Protein AF-A0A2S9XHK8-F1 (afdb_monomer_lite)

Structure (mmCIF, N/CA/C/O backbone):
data_AF-A0A2S9XHK8-F1
#
_entry.id   AF-A0A2S9XHK8-F1
#
loop_
_atom_site.group_PDB
_atom_site.id
_atom_site.type_symbol
_atom_site.label_atom_id
_atom_site.label_alt_id
_atom_site.label_comp_id
_atom_site.label_asym_id
_atom_site.label_entity_id
_atom_site.label_seq_id
_atom_site.pdbx_PDB_ins_code
_atom_site.Cartn_x
_atom_site.Cartn_y
_atom_site.Cartn_z
_atom_site.occupancy
_atom_site.B_iso_or_equiv
_atom_site.auth_seq_id
_atom_site.auth_comp_id
_atom_site.auth_asym_id
_atom_site.auth_atom_id
_atom_site.pdbx_PDB_model_num
ATOM 1 N N . MET A 1 1 ? 5.238 42.085 -31.480 1.00 44.81 1 MET A N 1
ATOM 2 C CA . MET A 1 1 ? 4.720 40.955 -32.273 1.00 44.81 1 MET A CA 1
ATOM 3 C C . MET A 1 1 ? 4.343 39.858 -31.287 1.00 44.81 1 MET A C 1
ATOM 5 O O . MET A 1 1 ? 5.175 39.051 -30.907 1.00 44.81 1 MET A O 1
ATOM 9 N N . TRP A 1 2 ? 3.131 39.952 -30.741 1.00 39.97 2 TRP A N 1
ATOM 10 C CA . TRP A 1 2 ? 2.494 38.871 -29.990 1.00 39.97 2 TRP A CA 1
ATOM 11 C C . TRP A 1 2 ? 2.043 37.825 -31.007 1.00 39.97 2 TRP A C 1
ATOM 13 O O . TRP A 1 2 ? 1.473 38.252 -32.002 1.00 39.97 2 TRP A O 1
ATOM 23 N N . PHE A 1 3 ? 2.320 36.533 -30.792 1.00 40.50 3 PHE A N 1
ATOM 24 C CA . PHE A 1 3 ? 1.405 35.403 -31.042 1.00 40.50 3 PHE A CA 1
ATOM 25 C C . PHE A 1 3 ? 2.119 34.035 -30.929 1.00 40.50 3 PHE A C 1
ATOM 27 O O . PHE A 1 3 ? 3.000 33.730 -31.723 1.00 40.50 3 PHE A O 1
ATOM 34 N N . MET A 1 4 ? 1.616 33.228 -29.975 1.00 40.31 4 MET A N 1
ATOM 35 C CA . MET A 1 4 ? 1.440 31.756 -30.001 1.00 40.31 4 MET A CA 1
ATOM 36 C C . MET A 1 4 ? 2.701 30.867 -29.923 1.00 40.31 4 MET A C 1
ATOM 38 O O . MET A 1 4 ? 3.596 30.986 -30.737 1.00 40.31 4 MET A O 1
ATOM 42 N N . CYS A 1 5 ? 2.852 29.893 -29.016 1.00 43.03 5 CYS A N 1
ATOM 43 C CA . CYS A 1 5 ? 1.883 29.096 -28.257 1.00 43.03 5 CYS A CA 1
ATOM 44 C C . CYS A 1 5 ? 2.519 28.614 -26.923 1.00 43.03 5 CYS A C 1
ATOM 46 O O . CYS A 1 5 ? 3.700 28.244 -26.913 1.00 43.03 5 CYS A O 1
ATOM 48 N N . PRO A 1 6 ? 1.777 28.585 -25.800 1.00 47.44 6 PRO A N 1
ATOM 49 C CA . PRO A 1 6 ? 2.258 28.036 -24.538 1.00 47.44 6 PRO A CA 1
ATOM 50 C C . PRO A 1 6 ? 2.331 26.512 -24.662 1.00 47.44 6 PRO A C 1
ATOM 52 O O . PRO A 1 6 ? 1.315 25.863 -24.891 1.00 47.44 6 PRO A O 1
ATOM 55 N N . HIS A 1 7 ? 3.507 25.912 -24.475 1.00 50.00 7 HIS A N 1
ATOM 56 C CA . HIS A 1 7 ? 3.626 24.452 -24.354 1.00 50.00 7 HIS A CA 1
ATOM 57 C C . HIS A 1 7 ? 3.180 24.008 -22.951 1.00 50.00 7 HIS A C 1
ATOM 59 O O . HIS A 1 7 ? 3.931 23.417 -22.178 1.00 50.00 7 HIS A O 1
ATOM 65 N N . GLY A 1 8 ? 1.946 24.366 -22.604 1.00 57.19 8 GLY A N 1
ATOM 66 C CA . GLY A 1 8 ? 1.191 23.786 -21.515 1.00 57.19 8 GLY A CA 1
ATOM 67 C C . GLY A 1 8 ? 0.365 22.623 -22.053 1.00 57.19 8 GLY A C 1
ATOM 68 O O . GLY A 1 8 ? -0.355 22.780 -23.035 1.00 57.19 8 GLY A O 1
ATOM 69 N N . MET A 1 9 ? 0.458 21.492 -21.347 1.00 46.16 9 MET A N 1
ATOM 70 C CA . MET A 1 9 ? -0.536 20.409 -21.243 1.00 46.16 9 MET A CA 1
ATOM 71 C C . MET A 1 9 ? -0.263 19.065 -21.943 1.00 46.16 9 MET A C 1
ATOM 73 O O . MET A 1 9 ? -0.971 18.114 -21.640 1.00 46.16 9 MET A O 1
ATOM 77 N N . LEU A 1 10 ? 0.788 18.906 -22.756 1.00 43.72 10 LEU A N 1
ATOM 78 C CA . LEU A 1 10 ? 1.231 17.578 -23.236 1.00 43.72 10 LEU A CA 1
ATOM 79 C C . LEU A 1 10 ? 2.760 17.431 -23.182 1.00 43.72 10 LEU A C 1
ATOM 81 O O . LEU A 1 10 ? 3.395 17.010 -24.146 1.00 43.72 10 LEU A O 1
ATOM 85 N N . ARG A 1 11 ? 3.378 17.786 -22.046 1.00 54.81 11 ARG A N 1
ATOM 86 C CA . ARG A 1 11 ? 4.686 17.194 -21.734 1.00 54.81 11 ARG A CA 1
ATOM 87 C C . ARG A 1 11 ? 4.445 15.694 -21.617 1.00 54.81 11 ARG A C 1
ATOM 89 O O . ARG A 1 11 ? 3.535 15.297 -20.887 1.00 54.81 11 ARG A O 1
ATOM 96 N N . ALA A 1 12 ? 5.211 14.884 -22.347 1.00 54.25 12 ALA A N 1
ATOM 97 C CA . ALA A 1 12 ? 5.353 13.472 -22.020 1.00 54.25 12 ALA A CA 1
ATOM 98 C C . ALA A 1 12 ? 5.477 13.373 -20.493 1.00 54.25 12 ALA A C 1
ATOM 100 O O . ALA A 1 12 ? 6.197 14.174 -19.900 1.00 54.25 12 ALA A O 1
ATOM 101 N N . MET A 1 13 ? 4.673 12.523 -19.851 1.00 62.56 13 MET A N 1
ATOM 102 C CA . MET A 1 13 ? 4.694 12.417 -18.395 1.00 62.56 13 MET A CA 1
ATOM 103 C C . MET A 1 13 ? 6.129 12.102 -17.968 1.00 62.56 13 MET A C 1
ATOM 105 O O . MET A 1 13 ? 6.601 10.997 -18.211 1.00 62.56 13 MET A O 1
ATOM 109 N N . GLU A 1 14 ? 6.827 13.076 -17.384 1.00 84.25 14 GLU A N 1
ATOM 110 C CA . GLU A 1 14 ? 8.145 12.851 -16.796 1.00 84.25 14 GLU A CA 1
ATOM 111 C C . GLU A 1 14 ? 7.986 11.738 -15.747 1.00 84.25 14 GLU A C 1
ATOM 113 O O . GLU A 1 14 ? 7.046 11.823 -14.940 1.00 84.25 14 GLU A O 1
ATOM 118 N N . PRO A 1 15 ? 8.844 10.700 -15.724 1.00 88.00 15 PRO A N 1
ATOM 119 C CA . PRO A 1 15 ? 8.789 9.643 -14.711 1.00 88.00 15 PRO A CA 1
ATOM 120 C C . PRO A 1 15 ? 8.671 10.198 -13.288 1.00 88.00 15 PRO A C 1
ATOM 122 O O . PRO A 1 15 ? 7.917 9.666 -12.476 1.00 88.00 15 PRO A O 1
ATOM 125 N N . GLU A 1 16 ? 9.311 11.338 -13.026 1.00 92.44 16 GLU A N 1
ATOM 126 C CA . GLU A 1 16 ? 9.253 12.071 -11.760 1.00 92.44 16 GLU A CA 1
ATOM 127 C C . GLU A 1 16 ? 7.849 12.597 -11.402 1.00 92.44 16 GLU A C 1
ATOM 129 O O . GLU A 1 16 ? 7.409 12.533 -10.249 1.00 92.44 16 GLU A O 1
ATOM 134 N N . LEU A 1 17 ? 7.091 13.092 -12.387 1.00 92.69 17 LEU A N 1
ATOM 135 C CA . LEU A 1 17 ? 5.714 13.531 -12.158 1.00 92.69 17 LEU A CA 1
ATOM 136 C C . LEU A 1 17 ? 4.824 12.333 -11.819 1.00 92.69 17 LEU A C 1
ATOM 138 O O . LEU A 1 17 ? 4.023 12.402 -10.884 1.00 92.69 17 LEU A O 1
ATOM 142 N N . VAL A 1 18 ? 4.981 11.226 -12.550 1.00 93.25 18 VAL A N 1
ATOM 143 C CA . VAL A 1 18 ? 4.238 9.992 -12.265 1.00 93.25 18 VAL A CA 1
ATOM 144 C C . VAL A 1 18 ? 4.606 9.473 -10.880 1.00 93.25 18 VAL A C 1
ATOM 146 O O . VAL A 1 18 ? 3.703 9.178 -10.102 1.00 93.25 18 VAL A O 1
ATOM 149 N N . PHE A 1 19 ? 5.896 9.443 -10.539 1.00 95.50 19 PHE A N 1
ATOM 150 C CA . PHE A 1 19 ? 6.402 9.088 -9.214 1.00 95.50 19 PHE A CA 1
ATOM 151 C C . PHE A 1 19 ? 5.744 9.923 -8.109 1.00 95.50 19 PHE A C 1
ATOM 153 O O . PHE A 1 19 ? 5.211 9.371 -7.143 1.00 95.50 19 PHE A O 1
ATOM 160 N N . THR A 1 20 ? 5.697 11.246 -8.272 1.00 95.69 20 THR A N 1
ATOM 161 C CA . THR A 1 20 ? 5.046 12.148 -7.311 1.00 95.69 20 THR A CA 1
ATOM 162 C C . THR A 1 20 ? 3.563 11.809 -7.140 1.00 95.69 20 THR A C 1
ATOM 164 O O . THR A 1 20 ? 3.073 11.674 -6.017 1.00 95.69 20 THR A O 1
ATOM 167 N N . VAL A 1 21 ? 2.839 11.620 -8.248 1.00 95.00 21 VAL A N 1
ATOM 168 C CA . VAL A 1 21 ? 1.406 11.301 -8.221 1.00 95.00 21 VAL A CA 1
ATOM 169 C C . VAL A 1 21 ? 1.154 9.957 -7.538 1.00 95.00 21 VAL A C 1
ATOM 171 O O . VAL A 1 21 ? 0.326 9.891 -6.628 1.00 95.00 21 VAL A O 1
ATOM 174 N N . VAL A 1 22 ? 1.870 8.891 -7.916 1.00 95.44 22 VAL A N 1
ATOM 175 C CA . VAL A 1 22 ? 1.626 7.546 -7.365 1.00 95.44 22 VAL A CA 1
ATOM 176 C C . VAL A 1 22 ? 1.938 7.449 -5.875 1.00 95.44 22 VAL A C 1
ATOM 178 O O . VAL A 1 22 ? 1.250 6.709 -5.178 1.00 95.44 22 VAL A O 1
ATOM 181 N N . ASN A 1 23 ? 2.891 8.235 -5.361 1.00 96.06 23 ASN A N 1
ATOM 182 C CA . ASN A 1 23 ? 3.159 8.318 -3.922 1.00 96.06 23 ASN A CA 1
ATOM 183 C C . ASN A 1 23 ? 2.037 9.028 -3.151 1.00 96.06 23 ASN A C 1
ATOM 185 O O . ASN A 1 23 ? 1.726 8.647 -2.024 1.00 96.06 23 ASN A O 1
ATOM 189 N N . LEU A 1 24 ? 1.402 10.043 -3.744 1.00 96.19 24 LEU A N 1
ATOM 190 C CA . LEU A 1 24 ? 0.327 10.797 -3.093 1.00 96.19 24 LEU A CA 1
ATOM 191 C C . LEU A 1 24 ? -1.014 10.055 -3.097 1.00 96.19 24 LEU A C 1
ATOM 193 O O . LEU A 1 24 ? -1.778 10.173 -2.139 1.00 96.19 24 LEU A O 1
ATOM 197 N N . LEU A 1 25 ? -1.300 9.273 -4.142 1.00 94.44 25 LEU A N 1
ATOM 198 C CA . LEU A 1 25 ? -2.566 8.546 -4.302 1.00 94.44 25 LEU A CA 1
ATOM 199 C C . LEU A 1 25 ? -2.998 7.710 -3.077 1.00 94.44 25 LEU A C 1
ATOM 201 O O . LEU A 1 25 ? -4.157 7.829 -2.672 1.00 94.44 25 LEU A O 1
ATOM 205 N N . PRO A 1 26 ? -2.140 6.875 -2.459 1.00 96.06 26 PRO A N 1
ATOM 206 C CA . PRO A 1 26 ? -2.542 6.052 -1.320 1.00 96.06 26 PRO A CA 1
ATOM 207 C C . PRO A 1 26 ? -2.597 6.822 0.011 1.00 96.06 26 PRO A C 1
ATOM 209 O O . PRO A 1 26 ? -3.170 6.316 0.980 1.00 96.06 26 PRO A O 1
ATOM 212 N N . MET A 1 27 ? -2.039 8.036 0.095 1.00 96.56 27 MET A N 1
ATOM 213 C CA . MET A 1 27 ? -1.900 8.773 1.360 1.00 96.56 27 MET A CA 1
ATOM 214 C C . MET A 1 27 ? -3.224 9.029 2.093 1.00 96.56 27 MET A C 1
ATOM 216 O O . MET A 1 27 ? -3.262 8.810 3.304 1.00 96.56 27 MET A O 1
ATOM 220 N N . PRO A 1 28 ? -4.337 9.413 1.437 1.00 96.94 28 PRO A N 1
ATOM 221 C CA . PRO A 1 28 ? -5.618 9.568 2.126 1.00 96.94 28 PRO A CA 1
ATOM 222 C C . PRO A 1 28 ? -6.096 8.283 2.818 1.00 96.94 28 PRO A C 1
ATOM 224 O O . PRO A 1 28 ? -6.675 8.345 3.906 1.00 96.94 28 PRO A O 1
ATOM 227 N N . ILE A 1 29 ? -5.827 7.115 2.225 1.00 97.56 29 ILE A N 1
ATOM 228 C CA . ILE A 1 29 ? -6.192 5.811 2.794 1.00 97.56 29 ILE A CA 1
ATOM 229 C C . ILE A 1 29 ? -5.312 5.517 4.011 1.00 97.56 29 ILE A C 1
ATOM 231 O O . ILE A 1 29 ? -5.836 5.220 5.087 1.00 97.56 29 ILE A O 1
ATOM 235 N N . TRP A 1 30 ? -3.993 5.682 3.871 1.00 97.94 30 TRP A N 1
ATOM 236 C CA . TRP A 1 30 ? -3.039 5.499 4.967 1.00 97.94 30 TRP A CA 1
ATOM 237 C C . TRP A 1 30 ? -3.340 6.405 6.158 1.00 97.94 30 TRP A C 1
ATOM 239 O O . TRP A 1 30 ? -3.457 5.922 7.284 1.00 97.94 30 TRP A O 1
ATOM 249 N N . LEU A 1 31 ? -3.539 7.701 5.916 1.00 98.00 31 LEU A N 1
ATOM 250 C CA . LEU A 1 31 ? -3.883 8.666 6.959 1.00 98.00 31 LEU A CA 1
ATOM 251 C C . LEU A 1 31 ? -5.197 8.294 7.649 1.00 98.00 31 LEU A C 1
ATOM 253 O O . LEU A 1 31 ? -5.284 8.345 8.873 1.00 98.00 31 LEU A O 1
ATOM 257 N N . THR A 1 32 ? -6.203 7.849 6.893 1.00 98.06 32 THR A N 1
ATOM 258 C CA . THR A 1 32 ? -7.477 7.409 7.475 1.00 98.06 32 THR A CA 1
ATOM 259 C C . THR A 1 32 ? -7.292 6.203 8.396 1.00 98.06 32 THR A C 1
ATOM 261 O O . THR A 1 32 ? -7.849 6.179 9.496 1.00 98.06 32 THR A O 1
ATOM 264 N N . TRP A 1 33 ? -6.513 5.203 7.983 1.00 97.69 33 TRP A N 1
ATOM 265 C CA . TRP A 1 33 ? -6.274 4.007 8.793 1.00 97.69 33 TRP A CA 1
ATOM 266 C C . TRP A 1 33 ? -5.373 4.259 10.002 1.00 97.69 33 TRP A C 1
ATOM 268 O O . TRP A 1 33 ? -5.601 3.658 11.047 1.00 97.69 33 TRP A O 1
ATOM 278 N N . LEU A 1 34 ? -4.405 5.170 9.907 1.00 97.75 34 LEU A N 1
ATOM 279 C CA . LEU A 1 34 ? -3.529 5.512 11.030 1.00 97.75 34 LEU A CA 1
ATOM 280 C C . LEU A 1 34 ? -4.223 6.419 12.054 1.00 97.75 34 LEU A C 1
ATOM 282 O O . LEU A 1 34 ? -4.134 6.172 13.256 1.00 97.75 34 LEU A O 1
ATOM 286 N N . LEU A 1 35 ? -4.941 7.449 11.596 1.00 97.75 35 LEU A N 1
ATOM 287 C CA . LEU A 1 35 ? -5.525 8.470 12.472 1.00 97.75 35 LEU A CA 1
ATOM 288 C C . LEU A 1 35 ? -6.916 8.087 12.987 1.00 97.75 35 LEU A C 1
ATOM 290 O O . LEU A 1 35 ? -7.274 8.414 14.120 1.00 97.75 35 LEU A O 1
ATOM 294 N N . ALA A 1 36 ? -7.706 7.381 12.176 1.00 96.88 36 ALA A N 1
ATOM 295 C CA . ALA A 1 36 ? -9.092 7.043 12.490 1.00 96.88 36 ALA A CA 1
ATOM 296 C C . ALA A 1 36 ? -9.465 5.595 12.092 1.00 96.88 36 ALA A C 1
ATOM 298 O O . ALA A 1 36 ? -10.470 5.393 11.393 1.00 96.88 36 ALA A O 1
ATOM 299 N N . PRO A 1 37 ? -8.738 4.562 12.580 1.00 95.19 37 PRO A N 1
ATOM 300 C CA . PRO A 1 37 ? -8.885 3.163 12.149 1.00 95.19 37 PRO A CA 1
ATOM 301 C C . PRO A 1 37 ? -10.287 2.573 12.361 1.00 95.19 37 PRO A C 1
ATOM 303 O O . PRO A 1 37 ? -10.676 1.635 11.672 1.00 95.19 37 PRO A O 1
ATOM 306 N N . ARG A 1 38 ? -11.069 3.110 13.309 1.00 93.50 38 ARG A N 1
ATOM 307 C CA . ARG A 1 38 ? -12.437 2.644 13.616 1.00 93.50 38 ARG A CA 1
ATOM 308 C C . ARG A 1 38 ? -13.538 3.460 12.930 1.00 93.50 38 ARG A C 1
ATOM 310 O O . ARG A 1 38 ? -14.723 3.227 13.192 1.00 93.50 38 ARG A O 1
ATOM 317 N N . SER A 1 39 ? -13.190 4.434 12.093 1.00 94.75 39 SER A N 1
ATOM 318 C CA . SER A 1 39 ? -14.169 5.292 11.419 1.00 94.75 39 SER A CA 1
ATOM 319 C C . SER A 1 39 ? -14.967 4.534 10.347 1.00 94.75 39 SER A C 1
ATOM 321 O O . SER A 1 39 ? -14.573 3.467 9.873 1.00 94.75 39 SER A O 1
ATOM 323 N N . LYS A 1 40 ? -16.118 5.090 9.943 1.00 94.31 40 LYS A N 1
ATOM 324 C CA . LYS A 1 40 ? -16.880 4.569 8.792 1.00 94.31 40 LYS A CA 1
ATOM 325 C C . LYS A 1 40 ? -16.064 4.667 7.498 1.00 94.31 40 LYS A C 1
ATOM 327 O O . LYS A 1 40 ? -16.146 3.764 6.676 1.00 94.31 40 LYS A O 1
ATOM 332 N N . LEU A 1 41 ? -15.250 5.716 7.365 1.00 95.56 41 LEU A N 1
ATOM 333 C CA . LEU A 1 41 ? -14.381 5.928 6.210 1.00 95.56 41 LEU A CA 1
ATOM 334 C C . LEU A 1 41 ? -13.260 4.880 6.135 1.00 95.56 41 LEU A C 1
ATOM 336 O O . LEU A 1 41 ? -13.029 4.318 5.071 1.00 95.56 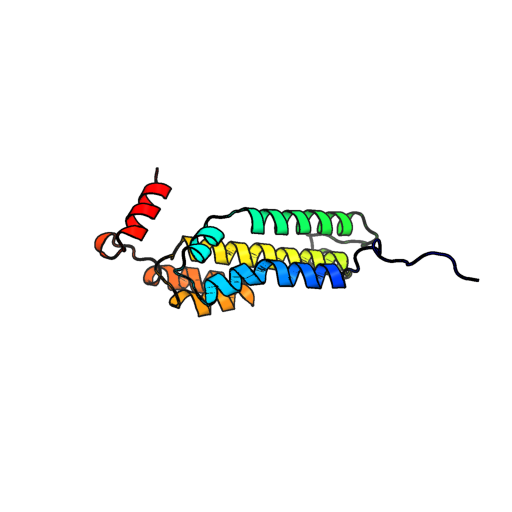41 LEU A O 1
ATOM 340 N N . ALA A 1 42 ? -12.634 4.536 7.267 1.00 95.81 42 ALA A N 1
ATOM 341 C CA . ALA A 1 42 ? -11.640 3.461 7.331 1.00 95.81 42 ALA A CA 1
ATOM 342 C C . ALA A 1 42 ? -12.211 2.121 6.845 1.00 95.81 42 ALA A C 1
ATOM 344 O O . ALA A 1 42 ? -11.559 1.422 6.068 1.00 95.81 42 ALA A O 1
ATOM 345 N N . ARG A 1 43 ? -13.445 1.793 7.260 1.00 94.25 43 ARG A N 1
ATOM 346 C CA . ARG A 1 43 ? -14.170 0.604 6.785 1.00 94.25 43 ARG A CA 1
ATOM 347 C C . ARG A 1 43 ? -14.495 0.684 5.296 1.0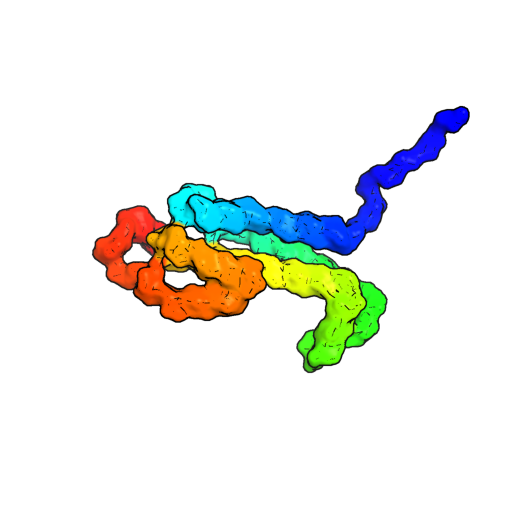0 94.25 43 ARG A C 1
ATOM 349 O O . ARG A 1 43 ? -14.242 -0.277 4.585 1.00 94.25 43 ARG A O 1
ATOM 356 N N . LEU A 1 44 ? -14.975 1.833 4.818 1.00 95.31 44 LEU A N 1
ATOM 357 C CA . LEU A 1 44 ? -15.266 2.047 3.398 1.00 95.31 44 LEU A CA 1
ATOM 358 C C . LEU A 1 44 ? -14.031 1.790 2.525 1.00 95.31 44 LEU A C 1
ATOM 360 O O . LEU A 1 44 ? -14.127 1.073 1.533 1.00 95.31 44 LEU A O 1
ATOM 364 N N . PHE A 1 45 ? -12.867 2.323 2.907 1.00 96.00 45 PHE A N 1
ATOM 365 C CA . PHE A 1 45 ? -11.624 2.055 2.183 1.00 96.00 45 PHE A CA 1
ATOM 366 C C . PHE A 1 45 ? -11.185 0.596 2.289 1.00 96.00 45 PHE A C 1
ATOM 368 O O . PHE A 1 45 ? -10.728 0.036 1.299 1.00 96.00 45 PHE A O 1
ATOM 375 N N . ALA A 1 46 ? -11.351 -0.037 3.452 1.00 94.94 46 ALA A N 1
ATOM 376 C CA . ALA A 1 46 ? -11.033 -1.452 3.618 1.00 94.94 46 ALA A CA 1
ATOM 377 C C . ALA A 1 46 ? -11.916 -2.355 2.740 1.00 94.94 46 ALA A C 1
ATOM 379 O O . ALA A 1 46 ? -11.434 -3.361 2.226 1.00 94.94 46 ALA A O 1
ATOM 380 N N . ASP A 1 47 ? -13.180 -1.996 2.520 1.00 93.06 47 ASP A N 1
ATOM 381 C CA . ASP A 1 47 ? -14.100 -2.777 1.691 1.00 93.06 47 ASP A CA 1
ATOM 382 C C . ASP A 1 47 ? -13.960 -2.468 0.193 1.00 93.06 47 ASP A C 1
ATOM 384 O O . ASP A 1 47 ? -14.086 -3.379 -0.629 1.00 93.06 47 ASP A O 1
ATOM 388 N N . ALA A 1 48 ? -13.595 -1.237 -0.176 1.00 93.12 48 ALA A N 1
ATOM 389 C CA . ALA A 1 48 ? -13.334 -0.850 -1.560 1.00 93.12 48 ALA A CA 1
ATOM 390 C C . ALA A 1 48 ? -12.226 -1.705 -2.208 1.00 93.12 48 ALA A C 1
ATOM 392 O O . ALA A 1 48 ? -11.295 -2.158 -1.545 1.00 93.12 48 ALA A O 1
ATOM 393 N N . LEU A 1 49 ? -12.327 -1.929 -3.521 1.00 93.19 49 LEU A N 1
ATOM 394 C CA . LEU A 1 49 ? -11.283 -2.579 -4.332 1.00 93.19 49 LEU A CA 1
ATOM 395 C C . LEU A 1 49 ? -10.657 -1.634 -5.362 1.00 93.19 49 LEU A C 1
ATOM 397 O O . LEU A 1 49 ? -9.539 -1.875 -5.811 1.00 93.19 49 LEU A O 1
ATOM 401 N N . TRP A 1 50 ? -11.349 -0.548 -5.712 1.00 93.44 50 TRP A N 1
ATOM 402 C CA . TRP A 1 50 ? -10.932 0.348 -6.787 1.00 93.44 50 TRP A CA 1
ATOM 403 C C . TRP A 1 50 ? -9.538 0.978 -6.591 1.00 93.44 50 TRP A C 1
ATOM 405 O O . TRP A 1 50 ? -8.832 1.044 -7.595 1.00 93.44 50 TRP A O 1
ATOM 415 N N . PRO A 1 51 ? -9.067 1.369 -5.378 1.00 92.12 51 PRO A N 1
ATOM 416 C CA . PRO A 1 51 ? -7.732 1.963 -5.238 1.00 92.12 51 PRO A CA 1
ATOM 417 C C . PRO A 1 51 ? -6.622 1.002 -5.676 1.00 92.12 51 PRO A C 1
ATOM 419 O O . PRO A 1 51 ? -5.697 1.389 -6.381 1.00 92.12 51 PRO A O 1
ATOM 422 N N . TRP A 1 52 ? -6.756 -0.276 -5.321 1.00 91.94 52 TRP A N 1
ATOM 423 C CA . TRP A 1 52 ? -5.813 -1.333 -5.689 1.00 91.94 52 TRP A CA 1
ATOM 424 C C . TRP A 1 52 ? -5.857 -1.658 -7.169 1.00 91.94 52 TRP A C 1
ATOM 426 O O . TRP A 1 52 ? -4.815 -1.750 -7.804 1.00 91.94 52 TRP A O 1
ATOM 436 N N . VAL A 1 53 ? -7.062 -1.803 -7.725 1.00 94.69 53 VAL A N 1
ATOM 437 C CA . VAL A 1 53 ? -7.239 -2.058 -9.161 1.00 94.69 53 VAL A CA 1
ATOM 438 C C . VAL A 1 53 ? -6.638 -0.916 -9.981 1.00 94.69 53 VAL A C 1
ATOM 440 O O . VAL A 1 53 ? -6.004 -1.161 -11.002 1.00 94.69 53 VAL A O 1
ATOM 443 N N . PHE A 1 54 ? -6.777 0.321 -9.507 1.00 95.50 54 PHE A N 1
ATOM 444 C CA . PHE A 1 54 ? -6.198 1.487 -10.155 1.00 95.50 54 PHE A CA 1
ATOM 445 C C . PHE A 1 54 ? -4.662 1.474 -10.123 1.00 95.50 54 PHE A C 1
ATOM 447 O O . PHE A 1 54 ? -4.041 1.605 -11.176 1.00 95.50 54 PHE A O 1
ATOM 454 N N . LEU A 1 55 ? -4.034 1.237 -8.962 1.00 95.62 55 LEU A N 1
ATOM 455 C CA . LEU A 1 55 ? -2.571 1.093 -8.883 1.00 95.62 55 LEU A CA 1
ATOM 456 C C . LEU A 1 55 ? -2.060 -0.089 -9.724 1.00 95.62 55 LEU A C 1
ATOM 458 O O . LEU A 1 55 ? -1.042 0.036 -10.402 1.00 95.62 55 LEU A O 1
ATOM 462 N N . ALA A 1 56 ? -2.780 -1.212 -9.733 1.00 96.62 56 ALA A N 1
ATOM 463 C CA . ALA A 1 56 ? -2.438 -2.371 -10.550 1.00 96.62 56 ALA A CA 1
ATOM 464 C C . ALA A 1 56 ? -2.499 -2.052 -12.053 1.00 96.62 56 ALA A C 1
ATOM 466 O O . ALA A 1 56 ? -1.614 -2.461 -12.800 1.00 96.62 56 ALA A O 1
ATOM 467 N N . ALA A 1 57 ? -3.494 -1.280 -12.500 1.00 96.94 57 ALA A N 1
ATOM 468 C CA . ALA A 1 57 ? -3.583 -0.832 -13.889 1.00 96.94 57 ALA A CA 1
ATOM 469 C C . ALA A 1 57 ? -2.413 0.093 -14.275 1.00 96.94 57 ALA A C 1
ATOM 471 O O . ALA A 1 57 ? -1.847 -0.055 -15.362 1.00 96.94 57 ALA A O 1
ATOM 472 N N . ILE A 1 58 ? -2.005 0.998 -13.374 1.00 95.62 58 ILE A N 1
ATOM 473 C CA . ILE A 1 58 ? -0.807 1.832 -13.568 1.00 95.62 58 ILE A CA 1
ATOM 474 C C . ILE A 1 58 ? 0.429 0.938 -13.702 1.00 95.62 58 ILE A C 1
ATOM 476 O O . ILE A 1 58 ? 1.163 1.069 -14.677 1.00 95.62 58 ILE A O 1
ATOM 480 N N . TYR A 1 59 ? 0.627 -0.014 -12.785 1.00 96.62 59 TYR A N 1
ATOM 481 C CA . TYR A 1 59 ? 1.738 -0.966 -12.846 1.00 96.62 59 TYR A CA 1
ATOM 482 C C . TYR A 1 59 ? 1.783 -1.724 -14.179 1.00 96.62 59 TYR A C 1
ATOM 484 O O . TYR A 1 59 ? 2.825 -1.730 -14.830 1.00 96.62 59 TYR A O 1
ATOM 492 N N . VAL A 1 60 ? 0.662 -2.318 -14.611 1.00 96.12 60 VAL A N 1
ATOM 493 C CA . VAL A 1 60 ? 0.577 -3.074 -15.874 1.00 96.12 60 VAL A CA 1
ATOM 494 C C . VAL A 1 60 ? 0.944 -2.197 -17.073 1.00 96.12 60 VAL A C 1
ATOM 496 O O . VAL A 1 60 ? 1.631 -2.652 -17.984 1.00 96.12 60 VAL A O 1
ATOM 499 N N . THR A 1 61 ? 0.537 -0.928 -17.057 1.00 93.56 61 THR A N 1
ATOM 500 C CA . THR A 1 61 ? 0.886 0.027 -18.115 1.00 93.56 61 THR A CA 1
ATOM 501 C C . THR A 1 61 ? 2.385 0.324 -18.117 1.00 93.56 61 THR A C 1
ATOM 503 O O . THR A 1 61 ? 3.030 0.224 -19.159 1.00 93.56 61 THR A O 1
ATOM 506 N N . LEU A 1 62 ? 2.958 0.644 -16.953 1.00 92.44 62 LEU A N 1
ATOM 507 C CA . LEU A 1 62 ? 4.376 0.989 -16.828 1.00 92.44 62 LEU A CA 1
ATOM 508 C C . LEU A 1 62 ? 5.283 -0.186 -17.194 1.00 92.44 62 LEU A C 1
ATOM 510 O O . LEU A 1 62 ? 6.213 -0.014 -17.973 1.00 92.44 62 LEU A O 1
ATOM 514 N N . ILE A 1 63 ? 4.983 -1.388 -16.696 1.00 91.69 63 ILE A N 1
ATOM 515 C CA . ILE A 1 63 ? 5.802 -2.567 -16.981 1.00 91.69 63 ILE A CA 1
ATOM 516 C C . ILE A 1 63 ? 5.732 -2.957 -18.464 1.00 91.69 63 ILE A C 1
ATOM 518 O O . ILE A 1 63 ? 6.747 -3.339 -19.043 1.00 91.69 63 ILE A O 1
ATOM 522 N N . ALA A 1 64 ? 4.574 -2.798 -19.116 1.00 90.31 64 ALA A N 1
ATOM 523 C CA . ALA A 1 64 ? 4.451 -3.005 -20.558 1.00 90.31 64 ALA A CA 1
ATOM 524 C C . ALA A 1 64 ? 5.313 -2.009 -21.354 1.00 90.31 64 ALA A C 1
ATOM 526 O O . ALA A 1 64 ? 5.993 -2.407 -22.301 1.00 90.31 64 ALA A O 1
ATOM 527 N N . VAL A 1 65 ? 5.343 -0.734 -20.950 1.00 87.12 65 VAL A N 1
ATOM 528 C CA . VAL A 1 65 ? 6.243 0.273 -21.538 1.00 87.12 65 VAL A CA 1
ATOM 529 C C . VAL A 1 65 ? 7.711 -0.106 -21.320 1.00 87.12 65 VAL A C 1
ATOM 531 O O . VAL A 1 65 ? 8.497 -0.018 -22.256 1.00 87.12 65 VAL A O 1
ATOM 534 N N . THR A 1 66 ? 8.088 -0.600 -20.137 1.00 86.81 66 THR A N 1
ATOM 535 C CA . THR A 1 66 ? 9.462 -1.057 -19.863 1.00 86.81 66 THR A CA 1
ATOM 536 C C . THR A 1 66 ? 9.899 -2.185 -20.800 1.00 86.81 66 THR A C 1
ATOM 538 O O . THR A 1 66 ? 10.997 -2.122 -21.345 1.00 86.81 66 THR A O 1
ATOM 541 N N . PHE A 1 67 ? 9.048 -3.192 -21.028 1.00 85.31 67 PHE A N 1
ATOM 542 C CA . PHE A 1 67 ? 9.378 -4.335 -21.894 1.00 85.31 67 PHE A CA 1
ATOM 543 C C . PHE A 1 67 ? 9.332 -4.024 -23.395 1.00 85.31 67 PHE A C 1
ATOM 545 O O . PHE A 1 67 ? 9.981 -4.714 -24.177 1.00 85.31 67 PHE A O 1
ATOM 552 N N . THR A 1 68 ? 8.550 -3.027 -23.812 1.00 83.88 68 THR A N 1
ATOM 553 C CA . THR A 1 68 ? 8.462 -2.595 -25.221 1.00 83.88 68 THR A CA 1
ATOM 554 C C . THR A 1 68 ? 9.447 -1.476 -25.565 1.00 83.88 68 THR A C 1
ATOM 556 O O . THR A 1 68 ? 9.706 -1.222 -26.741 1.00 83.88 68 THR A O 1
ATOM 559 N N . GLY A 1 69 ? 9.997 -0.808 -24.550 1.00 75.69 69 GLY A N 1
ATOM 560 C CA . GLY A 1 69 ? 11.015 0.223 -24.678 1.00 75.69 69 GLY A CA 1
ATOM 561 C C . GLY A 1 69 ? 12.430 -0.337 -24.877 1.00 75.69 69 GLY A C 1
ATOM 562 O O . GLY A 1 69 ? 12.646 -1.548 -24.879 1.00 75.69 69 GLY A O 1
ATOM 563 N N . PRO A 1 70 ? 13.434 0.543 -25.018 1.00 65.25 70 PRO A N 1
ATOM 564 C CA . PRO A 1 70 ? 14.815 0.162 -25.310 1.00 65.25 70 PRO A CA 1
ATOM 565 C C . PRO A 1 70 ? 15.576 -0.418 -24.101 1.00 65.25 70 PRO A C 1
ATOM 567 O O . PRO A 1 70 ? 16.774 -0.196 -24.008 1.00 65.25 70 PRO A O 1
ATOM 570 N N . SER A 1 71 ? 14.923 -1.134 -23.174 1.00 64.75 71 SER A N 1
ATOM 571 C CA . SER A 1 71 ? 15.575 -1.771 -22.015 1.00 64.75 71 SER A CA 1
ATOM 572 C C . SER A 1 71 ? 16.194 -3.113 -22.440 1.00 64.75 71 SER A C 1
ATOM 574 O O . SER A 1 71 ? 15.482 -4.118 -22.546 1.00 64.75 71 SER A O 1
ATOM 576 N N . PRO A 1 72 ? 17.503 -3.178 -22.752 1.00 62.34 72 PRO A N 1
ATOM 577 C CA . PRO A 1 72 ? 18.096 -4.372 -23.327 1.00 62.34 72 PRO A CA 1
ATOM 578 C C . PRO A 1 72 ? 18.309 -5.397 -22.209 1.00 62.34 72 PRO A C 1
ATOM 580 O O . PRO A 1 72 ? 19.060 -5.156 -21.270 1.00 62.34 72 PRO A O 1
ATOM 583 N N . GLY A 1 73 ? 17.667 -6.562 -22.313 1.00 78.38 73 GLY A N 1
ATOM 584 C CA . GLY A 1 73 ? 17.951 -7.700 -21.428 1.00 78.38 73 GLY A CA 1
ATOM 585 C C . GLY A 1 73 ? 17.171 -7.751 -20.109 1.00 78.38 73 GLY A C 1
ATOM 586 O O . GLY A 1 73 ? 17.475 -8.606 -19.275 1.00 78.38 73 GLY A O 1
ATOM 587 N N . GLY A 1 74 ? 16.151 -6.907 -19.923 1.00 87.38 74 GLY A N 1
ATOM 588 C CA . GLY A 1 74 ? 15.221 -7.024 -18.798 1.00 87.38 74 GLY A CA 1
ATOM 589 C C . GLY A 1 74 ? 14.512 -8.387 -18.766 1.00 87.38 74 GLY A C 1
ATOM 590 O O . GLY A 1 74 ? 13.927 -8.814 -19.760 1.00 87.38 74 GLY A O 1
ATOM 591 N N . SER A 1 75 ? 14.564 -9.095 -17.634 1.00 88.75 75 SER A N 1
ATOM 592 C CA . SER A 1 75 ? 13.935 -10.417 -17.471 1.00 88.75 75 SER A CA 1
ATOM 593 C C . SER A 1 75 ? 13.692 -10.763 -16.002 1.00 88.75 75 SER A C 1
ATOM 595 O O . SER A 1 75 ? 14.500 -10.441 -15.143 1.00 88.75 75 SER A O 1
ATOM 597 N N . PHE A 1 76 ? 12.626 -11.507 -15.707 1.00 91.06 76 PHE A N 1
ATOM 598 C CA . PHE A 1 76 ? 12.363 -12.038 -14.362 1.00 91.06 76 PHE A CA 1
ATOM 599 C C . PHE A 1 76 ? 12.992 -13.415 -14.093 1.00 91.06 76 PHE A C 1
ATOM 601 O O . PHE A 1 76 ? 12.863 -13.941 -12.991 1.00 91.06 76 PHE A O 1
ATOM 608 N N . SER A 1 77 ? 13.657 -14.028 -15.078 1.00 94.50 77 SER A N 1
ATOM 609 C CA . SER A 1 77 ? 14.221 -15.382 -14.946 1.00 94.50 77 SER A CA 1
ATOM 610 C C . SER A 1 77 ? 15.618 -15.430 -14.316 1.00 94.50 77 SER A C 1
ATOM 612 O O . SER A 1 77 ? 16.115 -16.514 -14.016 1.00 94.50 77 SER A O 1
ATOM 614 N N . SER A 1 78 ? 16.269 -14.282 -14.121 1.00 95.25 78 SER A N 1
ATOM 615 C CA . SER A 1 78 ? 17.590 -14.185 -13.499 1.00 95.25 78 SER A CA 1
ATOM 616 C C . SER A 1 78 ? 17.744 -12.870 -12.740 1.00 95.25 78 SER A C 1
ATOM 618 O O . SER A 1 78 ? 17.117 -11.869 -13.081 1.00 95.25 78 SER A O 1
ATOM 620 N N . LEU A 1 79 ? 18.618 -12.847 -11.730 1.00 95.19 79 LEU A N 1
ATOM 621 C CA . LEU A 1 79 ? 18.904 -11.623 -10.976 1.00 95.19 79 LEU A CA 1
ATOM 622 C C . LEU A 1 79 ? 19.463 -10.513 -11.880 1.00 95.19 79 LEU A C 1
ATOM 624 O O . LEU A 1 79 ? 19.047 -9.366 -11.758 1.00 95.19 79 LEU A O 1
ATOM 628 N N . ALA A 1 80 ? 20.347 -10.860 -12.821 1.00 94.50 80 ALA A N 1
ATOM 629 C CA . ALA A 1 80 ? 20.897 -9.908 -13.785 1.00 94.50 80 ALA A CA 1
ATOM 630 C C . ALA A 1 80 ? 19.804 -9.290 -14.674 1.00 94.50 80 ALA A C 1
ATOM 632 O O . ALA A 1 80 ? 19.809 -8.085 -14.904 1.00 94.50 80 ALA A O 1
ATOM 633 N N . GLY A 1 81 ? 18.834 -10.097 -15.118 1.00 92.62 81 GLY A N 1
ATOM 634 C CA . GLY A 1 81 ? 17.686 -9.601 -15.873 1.00 92.62 81 GLY A CA 1
ATOM 635 C C . GLY A 1 81 ? 16.794 -8.673 -15.049 1.00 92.62 81 GLY A C 1
ATOM 636 O O . GLY A 1 81 ? 16.310 -7.673 -15.574 1.00 92.62 81 GLY A O 1
ATOM 637 N N . VAL A 1 82 ? 16.595 -8.964 -13.758 1.00 93.38 82 VAL A N 1
ATOM 638 C CA . VAL A 1 82 ? 15.812 -8.090 -12.873 1.00 93.38 82 VAL A CA 1
ATOM 639 C C . VAL A 1 82 ? 16.543 -6.767 -12.684 1.00 93.38 82 VAL A C 1
ATOM 641 O O . VAL A 1 82 ? 15.931 -5.718 -12.833 1.00 93.38 82 VAL A O 1
ATOM 644 N N . MET A 1 83 ? 17.854 -6.797 -12.436 1.00 93.62 83 MET A N 1
ATOM 645 C CA . MET A 1 83 ? 18.671 -5.583 -12.338 1.00 93.62 83 MET A CA 1
ATOM 646 C C . MET A 1 83 ? 18.585 -4.731 -13.610 1.00 93.62 83 MET A C 1
ATOM 648 O O . MET A 1 83 ? 18.429 -3.520 -13.506 1.00 93.62 83 MET A O 1
ATOM 652 N N . ALA A 1 84 ? 18.591 -5.353 -14.792 1.00 91.81 84 ALA A N 1
ATOM 653 C CA . ALA A 1 84 ? 18.436 -4.643 -16.061 1.00 91.81 84 ALA A CA 1
ATOM 654 C C . ALA A 1 84 ? 17.071 -3.936 -16.203 1.00 91.81 84 ALA A C 1
ATOM 656 O O . ALA A 1 84 ? 16.998 -2.872 -16.813 1.00 91.81 84 ALA A O 1
ATOM 657 N N . LEU A 1 85 ? 15.993 -4.464 -15.601 1.00 90.50 85 LEU A N 1
ATOM 658 C CA . LEU A 1 85 ? 14.698 -3.763 -15.561 1.00 90.50 85 LEU A CA 1
ATOM 659 C C . LEU A 1 85 ? 14.786 -2.469 -14.736 1.00 90.50 85 LEU A C 1
ATOM 661 O O . LEU A 1 85 ? 14.239 -1.442 -15.141 1.00 90.50 85 LEU A O 1
ATOM 665 N N . PHE A 1 86 ? 15.496 -2.505 -13.607 1.00 91.38 86 PHE A N 1
ATOM 666 C CA . PHE A 1 86 ? 15.689 -1.351 -12.721 1.00 91.38 86 PHE A CA 1
ATOM 667 C C . PHE A 1 86 ? 16.738 -0.346 -13.228 1.00 91.38 86 PHE A C 1
ATOM 669 O O . PHE A 1 86 ? 16.818 0.760 -12.707 1.00 91.38 86 PHE A O 1
ATOM 676 N N . ASP A 1 87 ? 17.495 -0.669 -14.277 1.00 90.25 87 ASP A N 1
ATOM 677 C CA . ASP A 1 87 ? 18.452 0.266 -14.890 1.00 90.25 87 ASP A CA 1
ATOM 678 C C . ASP A 1 87 ? 17.757 1.396 -15.684 1.00 90.25 87 ASP A C 1
ATOM 680 O O . ASP A 1 87 ? 18.370 2.389 -16.065 1.00 90.25 87 ASP A O 1
ATOM 684 N N . SER A 1 88 ? 16.443 1.273 -15.914 1.00 88.19 88 SER A N 1
ATOM 685 C CA . SER A 1 88 ? 15.613 2.308 -16.541 1.00 88.19 88 SER A CA 1
ATOM 686 C C . SER A 1 88 ? 14.715 3.024 -15.527 1.00 88.19 88 SER A C 1
ATOM 688 O O . SER A 1 88 ? 14.172 2.398 -14.613 1.00 88.19 88 SER A O 1
ATOM 690 N N . GLU A 1 89 ? 14.471 4.323 -15.733 1.00 91.38 89 GLU A N 1
ATOM 691 C CA . GLU A 1 89 ? 13.547 5.115 -14.901 1.00 91.38 89 GLU A CA 1
ATOM 692 C C . GLU A 1 89 ? 12.137 4.508 -14.887 1.00 91.38 89 GLU A C 1
ATOM 694 O O . GLU A 1 89 ? 11.530 4.338 -13.830 1.00 91.38 89 GLU A O 1
ATOM 699 N N . TRP A 1 90 ? 11.635 4.104 -16.059 1.00 90.88 90 TRP A N 1
ATOM 700 C CA . TRP A 1 90 ? 10.313 3.495 -16.204 1.00 90.88 90 TRP A CA 1
ATOM 701 C C . TRP A 1 90 ? 10.206 2.134 -15.517 1.00 90.88 90 TRP A C 1
ATOM 703 O O . TRP A 1 90 ? 9.193 1.856 -14.877 1.00 90.88 90 TRP A O 1
ATOM 713 N N . GLY A 1 91 ? 11.235 1.289 -15.618 1.00 92.94 91 GLY A N 1
ATOM 714 C CA . GLY A 1 91 ? 11.254 -0.007 -14.940 1.00 92.94 91 GLY A CA 1
ATOM 715 C C . GLY A 1 91 ? 11.389 0.122 -13.424 1.00 92.94 91 GLY A C 1
ATOM 716 O O . GLY A 1 91 ? 10.670 -0.558 -12.690 1.00 92.94 91 GLY A O 1
ATOM 717 N N . THR A 1 92 ? 12.203 1.068 -12.945 1.00 94.50 92 THR A N 1
ATOM 718 C CA . THR A 1 92 ? 12.273 1.405 -11.516 1.00 94.50 92 THR A CA 1
ATOM 719 C C . THR A 1 92 ? 10.937 1.917 -10.994 1.00 94.50 92 THR A C 1
ATOM 721 O O . THR A 1 92 ? 10.456 1.450 -9.960 1.00 94.50 92 THR A O 1
ATOM 724 N N . LEU A 1 93 ? 10.284 2.817 -11.730 1.00 95.56 93 LEU A N 1
ATOM 725 C CA . LEU A 1 93 ? 8.965 3.323 -11.373 1.00 95.56 93 LEU A CA 1
ATOM 726 C C . LEU A 1 93 ? 7.900 2.215 -11.383 1.00 95.56 93 LEU A C 1
ATOM 728 O O . LEU A 1 93 ? 7.070 2.164 -10.476 1.00 95.56 93 LEU A O 1
ATOM 732 N N . ALA A 1 94 ? 7.935 1.296 -12.353 1.00 95.62 94 ALA A N 1
ATOM 733 C CA . ALA A 1 94 ? 7.054 0.130 -12.369 1.00 95.62 94 ALA A CA 1
ATOM 734 C C . ALA A 1 94 ? 7.259 -0.739 -11.115 1.00 95.62 94 ALA A C 1
ATOM 736 O O . ALA A 1 94 ? 6.286 -1.106 -10.455 1.00 95.62 94 ALA A O 1
ATOM 737 N N . GLY A 1 95 ? 8.513 -1.011 -10.740 1.00 96.19 95 GLY A N 1
ATOM 738 C CA . GLY A 1 95 ? 8.847 -1.709 -9.496 1.00 96.19 95 GLY A CA 1
ATOM 739 C C . GLY A 1 95 ? 8.348 -0.974 -8.247 1.00 96.19 95 GLY A C 1
ATOM 740 O O . GLY A 1 95 ? 7.795 -1.594 -7.342 1.00 96.19 95 GLY A O 1
ATOM 741 N N . TRP A 1 96 ? 8.449 0.355 -8.219 1.00 97.50 96 TRP A N 1
ATOM 742 C CA . TRP A 1 96 ? 7.936 1.166 -7.113 1.00 97.50 96 TRP A CA 1
ATOM 743 C C . TRP A 1 96 ? 6.409 1.096 -6.986 1.00 97.50 96 TRP A C 1
ATOM 745 O O . TRP A 1 96 ? 5.883 0.850 -5.901 1.00 97.50 96 TRP A O 1
ATOM 755 N N . VAL A 1 97 ? 5.674 1.243 -8.095 1.00 97.69 97 VAL A N 1
ATOM 756 C CA . VAL A 1 97 ? 4.204 1.121 -8.100 1.00 97.69 97 VAL A CA 1
ATOM 757 C C . VAL A 1 97 ? 3.765 -0.288 -7.704 1.00 97.69 97 VAL A C 1
ATOM 759 O O . VAL A 1 97 ? 2.747 -0.439 -7.025 1.00 97.69 97 VAL A O 1
ATOM 762 N N . HIS A 1 98 ? 4.542 -1.314 -8.066 1.00 97.12 98 HIS A N 1
ATOM 763 C CA . HIS A 1 98 ? 4.319 -2.676 -7.591 1.00 97.12 98 HIS A CA 1
ATOM 764 C C . HIS A 1 98 ? 4.350 -2.731 -6.055 1.00 97.12 98 HIS A C 1
ATOM 766 O O . HIS A 1 98 ? 3.385 -3.207 -5.458 1.00 97.12 98 HIS A O 1
ATOM 772 N N . TYR A 1 99 ? 5.379 -2.173 -5.405 1.00 97.19 99 TYR A N 1
ATOM 773 C CA . TYR A 1 99 ? 5.440 -2.106 -3.937 1.00 97.19 99 TYR A CA 1
ATOM 774 C C . TYR A 1 99 ? 4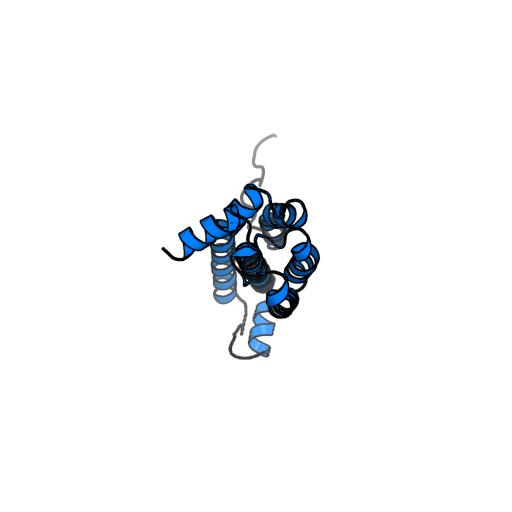.258 -1.343 -3.340 1.00 97.19 99 TYR A C 1
ATOM 776 O O . 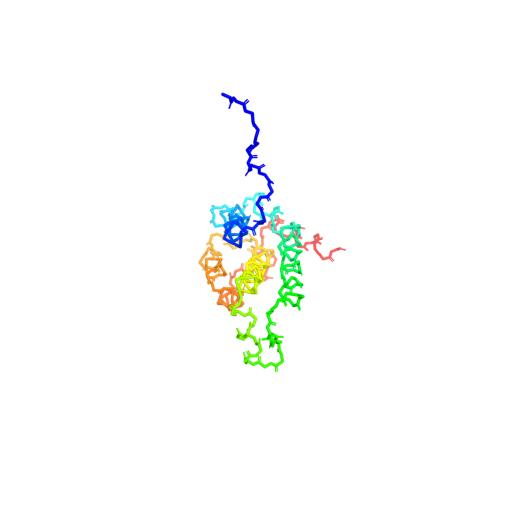TYR A 1 99 ? 3.548 -1.893 -2.504 1.00 97.19 99 TYR A O 1
ATOM 784 N N . LEU A 1 100 ? 3.953 -0.141 -3.840 1.00 97.56 100 LEU A N 1
ATOM 785 C CA . LEU A 1 100 ? 2.814 0.645 -3.350 1.00 97.56 100 LEU A CA 1
ATOM 786 C C . LEU A 1 100 ? 1.486 -0.124 -3.446 1.00 97.56 100 LEU A C 1
ATOM 788 O O . LEU A 1 100 ? 0.666 -0.079 -2.526 1.00 97.56 100 LEU A O 1
ATOM 792 N N . CYS A 1 101 ? 1.267 -0.843 -4.550 1.00 97.81 101 CYS A N 1
ATOM 793 C CA . CYS A 1 101 ? 0.062 -1.636 -4.768 1.00 97.81 101 CYS A CA 1
ATOM 794 C C . CYS A 1 101 ? -0.047 -2.791 -3.764 1.00 97.81 101 CYS A C 1
ATOM 796 O O . CYS A 1 101 ? -1.107 -2.989 -3.156 1.00 97.81 101 CYS A O 1
ATOM 798 N N . PHE A 1 102 ? 1.034 -3.554 -3.588 1.00 97.44 102 PHE A N 1
ATOM 799 C CA . PHE A 1 102 ? 1.048 -4.714 -2.700 1.00 97.44 102 PHE A CA 1
ATOM 800 C C . PHE A 1 102 ? 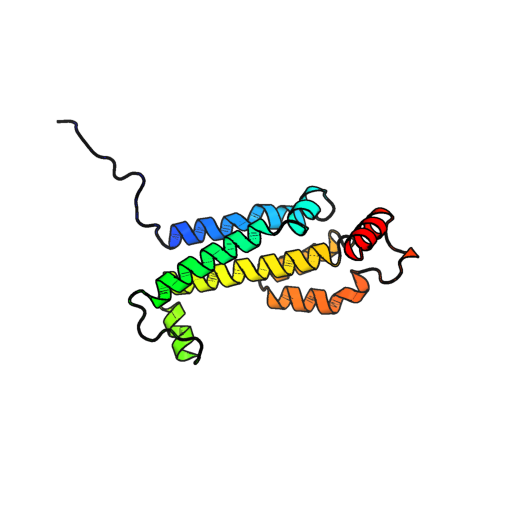1.020 -4.315 -1.223 1.00 97.44 102 PHE A C 1
ATOM 802 O O . PHE A 1 102 ? 0.245 -4.900 -0.467 1.00 97.44 102 PHE A O 1
ATOM 809 N N . ASP A 1 103 ? 1.748 -3.279 -0.816 1.00 97.69 103 ASP A N 1
ATOM 810 C CA . ASP A 1 103 ? 1.766 -2.790 0.567 1.00 97.69 103 ASP A CA 1
ATOM 811 C C . ASP A 1 103 ? 0.385 -2.288 0.985 1.00 97.69 103 ASP A C 1
ATOM 813 O O . ASP A 1 103 ? -0.149 -2.665 2.035 1.00 97.69 103 ASP A O 1
ATOM 817 N N . LEU A 1 104 ? -0.262 -1.512 0.112 1.00 97.31 104 LEU A N 1
ATOM 818 C CA . LEU A 1 104 ? -1.627 -1.066 0.343 1.00 97.31 104 LEU A CA 1
ATOM 819 C C . LEU A 1 104 ? -2.586 -2.266 0.417 1.00 97.31 104 LEU A C 1
ATOM 821 O O . LEU A 1 104 ? -3.553 -2.239 1.180 1.00 97.31 104 LEU A O 1
ATOM 825 N N . PHE A 1 105 ? -2.384 -3.311 -0.398 1.00 97.50 105 PHE A N 1
ATOM 826 C CA . PHE A 1 105 ? -3.239 -4.510 -0.402 1.00 97.50 105 PHE A CA 1
ATOM 827 C C . PHE A 1 105 ? -3.094 -5.316 0.885 1.00 97.50 105 PHE A C 1
ATOM 829 O O . PHE A 1 105 ? -4.096 -5.737 1.470 1.00 97.50 105 PHE A O 1
ATOM 836 N N . VAL A 1 106 ? -1.864 -5.477 1.366 1.00 98.00 106 VAL A N 1
ATOM 837 C CA . VAL A 1 106 ? -1.574 -6.101 2.657 1.00 98.00 106 VAL A CA 1
ATOM 838 C C . VAL A 1 106 ? -2.240 -5.309 3.780 1.00 98.00 106 VAL A C 1
ATOM 840 O O . VAL A 1 106 ? -2.969 -5.891 4.584 1.00 98.00 106 VAL A O 1
ATOM 843 N N . ALA A 1 107 ? -2.093 -3.983 3.802 1.00 97.75 107 ALA A N 1
ATOM 844 C CA . ALA A 1 107 ? -2.742 -3.134 4.798 1.00 97.75 107 ALA A CA 1
ATOM 845 C C . ALA A 1 107 ? -4.275 -3.236 4.754 1.00 97.75 107 ALA A C 1
ATOM 847 O O . ALA A 1 107 ? -4.919 -3.347 5.800 1.00 97.75 107 ALA A O 1
ATOM 848 N N . ARG A 1 108 ? -4.872 -3.302 3.557 1.00 97.12 108 ARG A N 1
ATOM 849 C CA . ARG A 1 108 ? -6.310 -3.565 3.386 1.00 97.12 108 ARG A CA 1
ATOM 850 C C . ARG A 1 108 ? -6.722 -4.873 4.034 1.00 97.12 108 ARG A C 1
ATOM 852 O O . ARG A 1 108 ? -7.715 -4.924 4.756 1.00 97.12 108 ARG A O 1
ATOM 859 N N . TRP A 1 109 ? -5.983 -5.940 3.749 1.00 96.88 109 TRP A N 1
ATOM 860 C CA . TRP A 1 109 ? -6.259 -7.250 4.317 1.00 96.88 109 TRP A CA 1
ATOM 861 C C . TRP A 1 109 ? -6.179 -7.215 5.849 1.00 96.88 109 TRP A C 1
ATOM 863 O O . TRP A 1 109 ? -7.127 -7.645 6.502 1.00 96.88 109 TRP A O 1
ATOM 873 N N . ILE A 1 110 ? -5.136 -6.599 6.412 1.00 97.38 110 ILE A N 1
ATOM 874 C CA . ILE A 1 110 ? -4.965 -6.391 7.860 1.00 97.38 110 ILE A CA 1
ATOM 875 C C . ILE A 1 110 ? -6.172 -5.656 8.465 1.00 97.38 110 ILE A C 1
ATOM 877 O O . ILE A 1 110 ? -6.751 -6.115 9.453 1.00 97.38 110 ILE A O 1
ATOM 881 N N . MET A 1 111 ? -6.595 -4.549 7.848 1.00 96.12 111 MET A N 1
ATOM 882 C CA . MET A 1 111 ? -7.726 -3.738 8.315 1.00 96.12 111 MET A CA 1
ATOM 883 C C . MET A 1 111 ? -9.058 -4.495 8.297 1.00 96.12 111 MET A C 1
ATOM 885 O O . MET A 1 111 ? -9.885 -4.303 9.190 1.00 96.12 111 MET A O 1
ATOM 889 N N . ARG A 1 112 ? -9.276 -5.366 7.305 1.00 94.06 112 ARG A N 1
ATOM 890 C CA . ARG A 1 112 ? -10.478 -6.216 7.229 1.00 94.06 112 ARG A CA 1
ATOM 891 C C . ARG A 1 112 ? -10.439 -7.385 8.202 1.00 94.06 112 ARG A C 1
ATOM 893 O O . ARG A 1 112 ? -11.490 -7.849 8.635 1.00 94.06 112 ARG A O 1
ATOM 900 N N . GLU A 1 113 ? -9.250 -7.887 8.498 1.00 94.00 113 GLU A N 1
ATOM 901 C CA . GLU A 1 113 ? -9.070 -9.069 9.329 1.00 94.00 113 GLU A CA 1
ATOM 902 C C . GLU A 1 113 ? -9.159 -8.737 10.824 1.00 94.00 113 GLU A C 1
ATOM 904 O O . GLU A 1 113 ? -9.726 -9.509 11.594 1.00 94.00 113 GLU A O 1
ATOM 909 N N . ALA A 1 114 ? -8.668 -7.564 11.233 1.00 93.75 114 ALA A N 1
ATOM 910 C CA . ALA A 1 114 ? -8.694 -7.104 12.620 1.00 93.75 114 ALA A CA 1
ATOM 911 C C . ALA A 1 114 ? -9.410 -5.743 12.790 1.00 93.75 114 ALA A C 1
ATOM 913 O O . ALA A 1 114 ? -8.831 -4.808 13.350 1.00 93.75 114 ALA A O 1
ATOM 914 N N . PRO A 1 115 ? -10.686 -5.598 12.379 1.00 89.88 115 PRO A N 1
ATOM 915 C CA . PRO A 1 115 ? -11.389 -4.308 12.407 1.00 89.88 115 PRO A CA 1
ATOM 916 C C . PRO A 1 115 ? -11.554 -3.742 13.829 1.00 89.88 115 PRO A C 1
ATOM 918 O O . PRO A 1 115 ? -11.661 -2.530 14.024 1.00 89.88 115 PRO A O 1
ATOM 921 N N . ASP A 1 116 ? -11.531 -4.611 14.844 1.00 89.25 116 ASP A N 1
ATOM 922 C CA . ASP A 1 116 ? -11.610 -4.239 16.258 1.00 89.25 116 ASP A CA 1
ATOM 923 C C . ASP A 1 116 ? -10.252 -3.934 16.908 1.00 89.25 116 ASP A C 1
ATOM 925 O O . ASP A 1 116 ? -10.210 -3.485 18.060 1.00 89.25 116 ASP A O 1
ATOM 929 N N . ALA A 1 117 ? -9.134 -4.130 16.207 1.00 92.62 117 ALA A N 1
ATOM 930 C CA . ALA A 1 117 ? -7.816 -3.848 16.765 1.00 92.62 117 ALA A CA 1
ATOM 931 C C . ALA A 1 117 ? -7.563 -2.340 16.939 1.00 92.62 117 ALA A C 1
ATOM 933 O O . ALA A 1 117 ? -6.883 -1.945 17.891 1.00 92.62 117 ALA A O 1
ATOM 934 N N . GLY A 1 118 ? -8.186 -1.494 16.109 1.00 93.31 118 GLY A N 1
ATOM 935 C CA . GLY 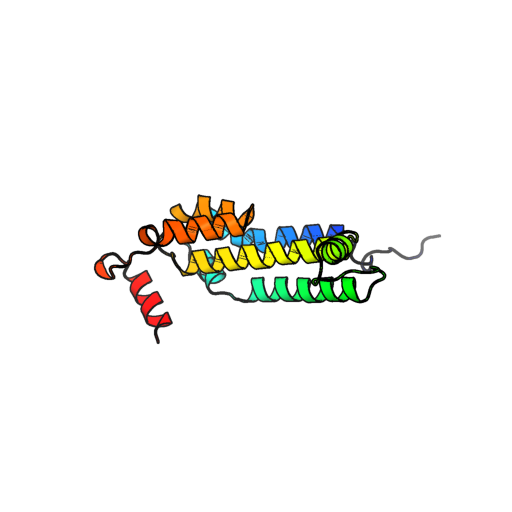A 1 118 ? -8.077 -0.036 16.201 1.00 93.31 118 GLY A CA 1
ATOM 936 C C . GLY A 1 118 ? -6.622 0.433 16.122 1.00 93.31 118 GLY A C 1
ATOM 937 O O . GLY A 1 118 ? -5.850 -0.068 15.310 1.00 93.31 118 GLY A O 1
ATOM 938 N N . TYR A 1 119 ? -6.225 1.353 17.005 1.00 96.75 119 TYR A N 1
ATOM 939 C CA . TYR A 1 119 ? -4.868 1.921 17.035 1.00 96.75 119 TYR A CA 1
ATOM 940 C C . TYR A 1 119 ? -3.751 0.904 17.300 1.00 96.75 119 TYR A C 1
ATOM 942 O O . TYR A 1 119 ? -2.596 1.186 16.997 1.00 96.75 119 TYR A O 1
ATOM 950 N N . ARG A 1 120 ? -4.067 -0.307 17.781 1.00 96.50 120 ARG A N 1
ATOM 951 C CA . ARG A 1 120 ? -3.076 -1.392 17.901 1.00 96.50 120 ARG A CA 1
ATOM 952 C C . ARG A 1 120 ? -2.497 -1.812 16.547 1.00 96.50 120 ARG A C 1
ATOM 954 O O . ARG A 1 120 ? -1.410 -2.375 16.510 1.00 96.50 120 ARG A O 1
ATOM 961 N N . LEU A 1 121 ? -3.198 -1.527 15.445 1.00 97.00 121 LEU A N 1
ATOM 962 C CA . LEU A 1 121 ? -2.694 -1.766 14.093 1.00 97.00 121 LEU A CA 1
ATOM 963 C C . LEU A 1 121 ? -1.710 -0.696 13.622 1.00 97.00 121 LEU A C 1
ATOM 965 O O . LEU A 1 121 ? -0.957 -0.975 12.703 1.00 97.00 121 LEU A O 1
ATOM 969 N N . ALA A 1 122 ? -1.663 0.492 14.233 1.00 97.25 122 ALA A N 1
ATOM 970 C CA . ALA A 1 122 ? -0.814 1.591 13.768 1.00 97.25 122 ALA A CA 1
ATOM 971 C C . ALA A 1 122 ? 0.668 1.202 13.568 1.00 97.25 122 ALA A C 1
ATOM 973 O O . ALA A 1 122 ? 1.162 1.416 12.463 1.00 97.25 122 ALA A O 1
ATOM 974 N N . PRO A 1 123 ? 1.378 0.574 14.531 1.00 97.06 123 PRO A N 1
ATOM 975 C CA . PRO A 1 123 ? 2.774 0.176 14.311 1.00 97.06 123 PRO A CA 1
ATOM 976 C C . PRO A 1 123 ? 2.932 -0.855 13.183 1.00 97.06 123 PRO A C 1
ATOM 978 O O . PRO A 1 123 ? 3.906 -0.813 12.439 1.00 97.06 123 PRO A O 1
ATOM 981 N N . ILE A 1 124 ? 1.954 -1.748 13.014 1.00 98.25 124 ILE A N 1
ATOM 982 C CA . ILE A 1 124 ? 1.944 -2.762 11.952 1.00 98.25 124 ILE A CA 1
ATOM 983 C C . ILE A 1 124 ? 1.695 -2.109 10.590 1.00 98.25 124 ILE A C 1
ATOM 985 O O . ILE A 1 124 ? 2.353 -2.453 9.614 1.00 98.25 124 ILE A O 1
ATOM 989 N N . LEU A 1 125 ? 0.772 -1.150 10.513 1.00 98.06 125 LEU A N 1
ATOM 990 C CA . LEU A 1 125 ? 0.461 -0.407 9.295 1.00 98.06 125 LEU A CA 1
ATOM 991 C C . LEU A 1 125 ? 1.625 0.494 8.878 1.00 98.06 125 LEU A C 1
ATOM 993 O O . LEU A 1 125 ? 1.948 0.529 7.699 1.00 98.06 125 LEU A O 1
ATOM 997 N N . VAL A 1 126 ? 2.304 1.152 9.824 1.00 98.06 126 VAL A N 1
ATOM 998 C CA . VAL A 1 126 ? 3.537 1.908 9.544 1.00 98.06 126 VAL A CA 1
ATOM 999 C C . VAL A 1 126 ? 4.636 0.975 9.038 1.00 98.06 126 VAL A C 1
ATOM 1001 O O . VAL A 1 126 ? 5.274 1.277 8.034 1.00 98.06 126 VAL A O 1
ATOM 1004 N N . ALA A 1 127 ? 4.821 -0.186 9.675 1.00 98.19 127 ALA A N 1
ATOM 1005 C CA . ALA A 1 127 ? 5.756 -1.191 9.180 1.00 98.19 127 ALA A CA 1
ATOM 1006 C C . ALA A 1 127 ? 5.366 -1.697 7.785 1.00 98.19 127 ALA A C 1
ATOM 1008 O O . ALA A 1 127 ? 6.245 -1.895 6.964 1.00 98.19 127 ALA A O 1
ATOM 1009 N N . THR A 1 128 ? 4.071 -1.849 7.490 1.00 98.06 128 THR A N 1
ATOM 1010 C CA . THR A 1 128 ? 3.580 -2.246 6.159 1.00 98.06 128 THR A CA 1
ATOM 1011 C C . THR A 1 128 ? 3.841 -1.158 5.117 1.00 98.06 128 THR A C 1
ATOM 1013 O O . THR A 1 128 ? 4.209 -1.477 4.000 1.00 98.06 128 THR A O 1
ATOM 1016 N N . LEU A 1 129 ? 3.680 0.118 5.471 1.00 96.50 129 LEU A N 1
ATOM 1017 C CA . LEU A 1 129 ? 3.936 1.245 4.572 1.00 96.50 129 LEU A CA 1
ATOM 1018 C C . LEU A 1 129 ? 5.428 1.396 4.231 1.00 96.50 129 LEU A C 1
ATOM 1020 O O . LEU A 1 129 ? 5.764 1.794 3.124 1.00 96.50 129 LEU A O 1
ATOM 1024 N N . MET A 1 130 ? 6.316 1.149 5.197 1.00 95.81 130 MET A N 1
ATOM 1025 C CA . MET A 1 130 ? 7.765 1.314 5.011 1.00 95.81 130 MET A CA 1
ATOM 1026 C C . MET A 1 130 ? 8.437 0.051 4.469 1.00 95.81 130 MET A C 1
ATOM 1028 O O . MET A 1 130 ? 9.418 0.128 3.738 1.00 95.81 130 MET A O 1
ATOM 1032 N N . LEU A 1 131 ? 7.950 -1.111 4.903 1.00 96.00 131 LEU A N 1
ATOM 1033 C CA . LEU A 1 131 ? 8.533 -2.428 4.689 1.00 96.00 131 LEU A CA 1
ATOM 1034 C C . LEU A 1 131 ? 7.396 -3.462 4.619 1.00 96.00 131 LEU A C 1
ATOM 1036 O O . LEU A 1 131 ? 7.236 -4.269 5.536 1.00 96.00 131 LEU A O 1
ATOM 1040 N N . GLY A 1 132 ? 6.595 -3.448 3.549 1.00 95.44 132 GLY A N 1
ATOM 1041 C CA . GLY A 1 132 ? 5.426 -4.324 3.353 1.00 95.44 132 GLY A CA 1
ATOM 1042 C C . GLY A 1 132 ? 5.528 -5.731 3.950 1.00 95.44 132 GLY A C 1
ATOM 1043 O O . GLY A 1 132 ? 4.706 -6.097 4.802 1.00 95.44 132 GLY A O 1
ATOM 1044 N N . PRO A 1 133 ? 6.564 -6.515 3.592 1.00 97.56 133 PRO A N 1
ATOM 1045 C CA . PRO A 1 133 ? 6.766 -7.860 4.128 1.00 97.56 133 PRO A CA 1
ATOM 1046 C C . PRO A 1 133 ? 6.953 -7.917 5.651 1.00 97.56 133 PRO A C 1
ATOM 1048 O O . PRO A 1 133 ? 6.461 -8.845 6.292 1.00 97.56 133 PRO A O 1
ATOM 1051 N N . LEU A 1 134 ? 7.617 -6.929 6.260 1.00 98.19 134 LEU A N 1
ATOM 1052 C CA . LEU A 1 134 ? 7.754 -6.841 7.716 1.00 98.19 134 LEU A CA 1
ATOM 1053 C C . LEU A 1 134 ? 6.393 -6.603 8.375 1.00 98.19 134 LEU A C 1
ATOM 1055 O O . LEU A 1 134 ? 6.054 -7.286 9.339 1.00 98.19 134 LEU A O 1
ATOM 1059 N N . GLY A 1 135 ? 5.596 -5.672 7.846 1.00 98.06 135 GLY A N 1
ATOM 1060 C CA . GLY A 1 135 ? 4.239 -5.423 8.333 1.00 98.06 135 GLY A CA 1
ATOM 1061 C C . GLY A 1 135 ? 3.352 -6.670 8.273 1.00 98.06 135 GLY A C 1
ATOM 1062 O O . GLY A 1 135 ? 2.680 -7.006 9.252 1.00 98.06 135 GLY A O 1
ATOM 1063 N N . LEU A 1 136 ? 3.429 -7.420 7.168 1.00 98.19 136 LEU A N 1
ATOM 1064 C CA . LEU A 1 136 ? 2.763 -8.715 7.019 1.00 98.19 136 LEU A CA 1
ATOM 1065 C C . LEU A 1 136 ? 3.193 -9.711 8.108 1.00 98.19 136 LEU A C 1
ATOM 1067 O O . LEU A 1 136 ? 2.335 -10.300 8.771 1.00 98.19 136 LEU A O 1
ATOM 1071 N N . LEU A 1 137 ? 4.501 -9.887 8.319 1.00 98.31 137 LEU A N 1
ATOM 1072 C CA . LEU A 1 137 ? 5.036 -10.803 9.333 1.00 98.31 137 LEU A CA 1
ATOM 1073 C C . LEU A 1 137 ? 4.598 -10.410 10.748 1.00 98.31 137 LEU A C 1
ATOM 1075 O O . LEU A 1 137 ? 4.152 -11.268 11.515 1.00 98.31 137 LEU A O 1
ATOM 1079 N N . LEU A 1 138 ? 4.665 -9.117 11.077 1.00 98.19 138 LEU A N 1
ATOM 1080 C CA . LEU A 1 138 ? 4.207 -8.592 12.362 1.00 98.19 138 LEU A CA 1
ATOM 1081 C C . LEU A 1 138 ? 2.720 -8.871 12.573 1.00 98.19 138 LEU A C 1
ATOM 1083 O O . LEU A 1 138 ? 2.336 -9.331 13.649 1.00 98.19 138 LEU A O 1
ATOM 1087 N N . PHE A 1 139 ? 1.883 -8.649 11.556 1.00 98.06 139 PHE A N 1
ATOM 1088 C CA . PHE A 1 139 ? 0.459 -8.941 11.663 1.00 98.06 139 PHE A CA 1
ATOM 1089 C C . PHE A 1 139 ? 0.189 -10.427 11.854 1.00 98.06 139 PHE A C 1
ATOM 1091 O O . PHE A 1 139 ? -0.556 -10.786 12.759 1.00 98.06 139 PHE A O 1
ATOM 1098 N N . VAL A 1 140 ? 0.791 -11.295 11.037 1.00 97.56 140 VAL A N 1
ATOM 1099 C CA . VAL A 1 140 ? 0.590 -12.747 11.132 1.00 97.56 140 VAL A CA 1
ATOM 1100 C C . VAL A 1 140 ? 1.006 -13.260 12.509 1.00 97.56 140 VAL A C 1
ATOM 1102 O O . VAL A 1 140 ? 0.236 -13.987 13.139 1.00 97.56 140 VAL A O 1
ATOM 1105 N N . GLY A 1 141 ? 2.163 -12.826 13.018 1.00 97.06 141 GLY A N 1
ATOM 1106 C CA . GLY A 1 141 ? 2.620 -13.168 14.364 1.00 97.06 141 GLY A CA 1
ATOM 1107 C C . GLY A 1 141 ? 1.677 -12.647 15.449 1.00 97.06 141 GLY A C 1
ATOM 1108 O O . GLY A 1 141 ? 1.331 -13.382 16.373 1.00 97.06 141 GLY A O 1
ATOM 1109 N N . ALA A 1 142 ? 1.198 -11.407 15.313 1.00 96.00 142 ALA A N 1
ATOM 1110 C CA . ALA A 1 142 ? 0.320 -10.763 16.285 1.00 96.00 142 ALA A CA 1
ATOM 1111 C C . ALA A 1 142 ? -1.172 -11.156 16.161 1.00 96.00 142 ALA A C 1
ATOM 1113 O O . ALA A 1 142 ? -1.981 -10.829 17.037 1.00 96.00 142 ALA A O 1
ATOM 1114 N N . ARG A 1 143 ? -1.562 -11.862 15.090 1.00 93.94 143 ARG A N 1
ATOM 1115 C CA . ARG A 1 143 ? -2.962 -12.038 14.664 1.00 93.94 143 ARG A CA 1
ATOM 1116 C C . ARG A 1 143 ? -3.854 -12.597 15.763 1.00 93.94 143 ARG A C 1
ATOM 1118 O O . ARG A 1 143 ? -4.952 -12.088 15.964 1.00 93.94 143 ARG A O 1
ATOM 1125 N N . ARG A 1 144 ? -3.369 -13.586 16.520 1.00 92.12 144 ARG A N 1
ATOM 1126 C CA . ARG A 1 144 ? -4.134 -14.243 17.598 1.00 92.12 144 ARG A CA 1
ATOM 1127 C C . ARG A 1 144 ? -4.566 -13.304 18.731 1.00 92.12 144 ARG A C 1
ATOM 1129 O O . ARG A 1 144 ? -5.519 -13.611 19.433 1.00 92.12 144 ARG A O 1
ATOM 1136 N N . TRP A 1 145 ? -3.865 -12.187 18.926 1.00 92.06 145 TRP A N 1
ATOM 1137 C CA . TRP A 1 145 ? -4.187 -11.195 19.959 1.00 92.06 145 TRP A CA 1
ATOM 1138 C C . TRP A 1 145 ? -4.966 -9.997 19.405 1.00 92.06 145 TRP A C 1
ATOM 1140 O O . TRP A 1 145 ? -5.609 -9.260 20.155 1.00 92.06 145 TRP A O 1
ATOM 1150 N N . LEU A 1 146 ? -4.890 -9.780 18.091 1.00 91.81 146 LEU A N 1
ATOM 1151 C CA . LEU A 1 146 ? -5.546 -8.670 17.400 1.00 91.81 146 LEU A CA 1
ATOM 1152 C C . LEU A 1 146 ? -6.937 -9.044 16.880 1.00 91.81 146 LEU A C 1
ATOM 1154 O O . LEU A 1 146 ? -7.790 -8.166 16.759 1.00 91.81 146 LEU A O 1
ATOM 1158 N N . VAL A 1 147 ? -7.174 -10.330 16.611 1.00 87.25 147 VAL A N 1
ATOM 1159 C CA . VAL A 1 147 ? -8.453 -10.875 16.148 1.00 87.25 147 VAL A CA 1
ATOM 1160 C C . VAL A 1 147 ? -9.070 -11.709 17.274 1.00 87.25 147 VAL A C 1
ATOM 1162 O O . VAL A 1 147 ? -8.569 -12.798 17.554 1.00 87.25 147 VAL A O 1
ATOM 1165 N N . PRO A 1 148 ? -10.145 -11.241 17.935 1.00 74.25 148 PRO A N 1
ATOM 1166 C CA . PRO A 1 148 ? -10.839 -12.038 18.942 1.00 74.25 148 PRO A CA 1
ATOM 1167 C C . PRO A 1 148 ? -11.408 -13.318 18.316 1.00 74.25 148 PRO A C 1
ATOM 1169 O O . PRO A 1 148 ? -12.259 -13.257 17.431 1.00 74.25 148 PRO A O 1
ATOM 1172 N N . THR A 1 149 ? -10.940 -14.485 18.759 1.00 67.50 149 THR A N 1
ATOM 1173 C CA . THR A 1 149 ? -11.431 -15.787 18.266 1.00 67.50 149 THR A CA 1
ATOM 1174 C C . THR A 1 149 ? -12.779 -16.158 18.888 1.00 67.50 149 THR A C 1
ATOM 1176 O O . THR A 1 149 ? -13.595 -16.832 18.260 1.00 67.50 149 THR A O 1
ATOM 1179 N N . ASP A 1 150 ? -13.037 -15.694 20.113 1.00 69.00 150 ASP A N 1
ATOM 1180 C CA . ASP A 1 150 ? -14.298 -15.924 20.809 1.00 69.00 150 ASP A CA 1
ATOM 1181 C C . ASP A 1 150 ? -15.356 -14.890 20.390 1.00 69.00 150 ASP A C 1
ATOM 1183 O O . ASP A 1 150 ? -15.203 -13.680 20.589 1.00 69.00 150 ASP A O 1
ATOM 1187 N N . ARG A 1 151 ? -16.474 -15.382 19.839 1.00 65.62 151 ARG A N 1
ATOM 1188 C CA . ARG A 1 151 ? -17.622 -14.557 19.439 1.00 65.62 151 ARG A CA 1
ATOM 1189 C C . ARG A 1 151 ? -18.217 -13.788 20.612 1.00 65.62 151 ARG A C 1
ATOM 1191 O O . ARG A 1 151 ? -18.823 -12.745 20.364 1.00 65.62 151 ARG A O 1
ATOM 1198 N N . SER A 1 152 ? -18.076 -14.270 21.848 1.00 67.62 152 SER A N 1
ATOM 1199 C CA . SER A 1 152 ? -18.566 -13.573 23.041 1.00 67.62 152 SER A CA 1
ATOM 1200 C C . SER A 1 152 ? -17.846 -12.230 23.243 1.00 67.62 152 SER A C 1
ATOM 1202 O O . SER A 1 152 ? -18.487 -11.233 23.576 1.00 67.62 152 SER A O 1
ATOM 1204 N N . GLN A 1 153 ? -16.554 -12.176 22.902 1.00 68.44 153 GLN A N 1
ATOM 1205 C CA . GLN A 1 153 ? -15.670 -11.018 23.072 1.00 68.44 153 GLN A CA 1
ATOM 1206 C C . GLN A 1 153 ? -15.750 -10.008 21.916 1.00 68.44 153 GLN A C 1
ATOM 1208 O O . GLN A 1 153 ? -15.220 -8.903 22.013 1.00 68.44 153 GLN A O 1
ATOM 1213 N N . MET A 1 154 ? -16.414 -10.367 20.813 1.00 71.19 154 MET A N 1
ATOM 1214 C CA . MET A 1 154 ? -16.617 -9.475 19.671 1.00 71.19 154 MET A CA 1
ATOM 1215 C C . MET A 1 154 ? -17.667 -8.401 19.967 1.00 71.19 154 MET A C 1
ATOM 1217 O O . MET A 1 154 ? -18.681 -8.651 20.622 1.00 71.19 154 MET A O 1
ATOM 1221 N N . SER A 1 155 ? -17.491 -7.210 19.396 1.00 69.81 155 SER A N 1
ATOM 1222 C CA . SER A 1 155 ? -18.552 -6.203 19.422 1.00 69.81 155 SER A CA 1
ATOM 1223 C C . SER A 1 155 ? -19.779 -6.673 18.607 1.00 69.81 155 SER A C 1
ATOM 1225 O O . SER A 1 155 ? -19.627 -7.432 17.641 1.00 69.81 155 SER A O 1
ATOM 1227 N N . PRO A 1 156 ? -21.014 -6.231 18.932 1.00 73.25 156 PRO A N 1
ATOM 1228 C CA . PRO A 1 156 ? -22.204 -6.551 18.136 1.00 73.25 156 PRO A CA 1
ATOM 1229 C C . PRO A 1 156 ? -22.053 -6.200 16.647 1.00 73.25 156 PRO A C 1
ATOM 1231 O O . PRO A 1 156 ? -22.484 -6.966 15.787 1.00 73.25 156 PRO A O 1
ATOM 1234 N N . ALA A 1 157 ? -21.374 -5.088 16.344 1.00 66.19 157 ALA A N 1
ATOM 1235 C CA . ALA A 1 157 ? -21.082 -4.658 14.979 1.00 66.19 157 ALA A CA 1
ATOM 1236 C C . ALA A 1 157 ? -20.131 -5.625 14.251 1.00 66.19 157 ALA A C 1
ATOM 1238 O O . ALA A 1 157 ? -20.401 -6.007 13.113 1.00 66.19 157 ALA A O 1
ATOM 1239 N N . ALA A 1 158 ? -19.069 -6.086 14.919 1.00 64.62 158 ALA A N 1
ATOM 1240 C CA . ALA A 1 158 ? -18.132 -7.054 14.351 1.00 64.62 158 ALA A CA 1
ATOM 1241 C C . ALA A 1 158 ? -18.787 -8.419 14.096 1.00 64.62 158 ALA A C 1
ATOM 1243 O O . ALA A 1 158 ? -18.541 -9.046 13.065 1.00 64.62 158 ALA A O 1
ATOM 1244 N N . ARG A 1 159 ? -19.697 -8.853 14.982 1.00 70.50 159 ARG A N 1
ATOM 1245 C CA . ARG A 1 159 ? -20.505 -10.066 14.767 1.00 70.50 159 ARG A CA 1
ATOM 1246 C C . ARG A 1 159 ? -21.408 -9.952 13.537 1.00 70.50 159 ARG A C 1
ATOM 1248 O O . ARG A 1 159 ? -21.506 -10.914 12.778 1.00 70.50 159 ARG A O 1
ATOM 1255 N N . ALA A 1 160 ? -22.050 -8.800 13.333 1.00 70.62 160 ALA A N 1
ATOM 1256 C CA . ALA A 1 160 ? -22.909 -8.557 12.175 1.00 70.62 160 ALA A CA 1
ATOM 1257 C C . ALA A 1 160 ? -22.114 -8.547 10.856 1.00 70.62 160 ALA A C 1
ATOM 1259 O O . ALA A 1 160 ? -22.510 -9.209 9.900 1.00 70.62 160 ALA A O 1
ATOM 1260 N N . GLN A 1 161 ? -20.955 -7.880 10.826 1.00 67.12 161 GLN A N 1
ATOM 1261 C CA . GLN A 1 161 ? -20.081 -7.855 9.646 1.00 67.12 161 GLN A CA 1
ATOM 1262 C C . GLN A 1 161 ? -19.517 -9.237 9.300 1.00 67.12 161 GLN A C 1
ATOM 1264 O O . GLN A 1 161 ? -19.443 -9.591 8.128 1.00 67.12 161 GLN A O 1
ATOM 1269 N N . ARG A 1 162 ? -19.148 -10.041 10.306 1.00 70.12 162 ARG A N 1
ATOM 1270 C CA . ARG A 1 162 ? -18.645 -11.400 10.074 1.00 70.12 162 ARG A CA 1
ATOM 1271 C C . ARG A 1 162 ? -19.738 -12.331 9.547 1.00 70.12 162 ARG A C 1
ATOM 1273 O O . ARG A 1 162 ? -19.473 -13.082 8.621 1.00 70.12 162 ARG A O 1
ATOM 1280 N N . ARG A 1 163 ? -20.972 -12.221 10.062 1.00 73.44 163 ARG A N 1
ATOM 1281 C CA . ARG A 1 163 ? -22.137 -12.937 9.506 1.00 73.44 163 ARG A CA 1
ATOM 1282 C C . ARG A 1 163 ? -22.378 -12.586 8.038 1.00 73.44 163 ARG A C 1
ATOM 1284 O O . ARG A 1 163 ? -22.563 -13.500 7.257 1.00 73.44 163 ARG A O 1
ATOM 1291 N N . ALA A 1 164 ? -22.320 -11.304 7.676 1.00 70.62 164 ALA A N 1
ATOM 1292 C CA . ALA A 1 164 ? -22.499 -10.857 6.292 1.00 70.62 164 ALA A CA 1
ATOM 1293 C C . ALA A 1 164 ? -21.370 -11.301 5.339 1.00 70.62 164 ALA A C 1
ATOM 1295 O O . ALA A 1 164 ? -21.531 -11.219 4.129 1.00 70.62 164 ALA A O 1
ATOM 1296 N N . ARG A 1 165 ? -20.216 -11.727 5.871 1.00 65.19 165 ARG A N 1
ATOM 1297 C CA . ARG A 1 165 ? -19.084 -12.254 5.091 1.00 65.19 165 ARG A CA 1
ATOM 1298 C C . ARG A 1 165 ? -19.177 -13.768 4.862 1.00 65.19 165 ARG A C 1
ATOM 1300 O O . ARG A 1 165 ? -18.565 -14.259 3.922 1.00 65.19 165 ARG A O 1
ATOM 1307 N N . ASP A 1 166 ? -19.890 -14.472 5.742 1.00 71.94 166 ASP A N 1
ATOM 1308 C CA . ASP A 1 166 ? -20.055 -15.932 5.727 1.00 71.94 166 ASP A CA 1
ATOM 1309 C C . ASP A 1 166 ? -21.328 -16.375 4.955 1.00 71.94 166 ASP A C 1
ATOM 1311 O O . ASP A 1 166 ? -21.521 -17.573 4.749 1.00 71.94 166 ASP A O 1
ATOM 1315 N N . THR A 1 167 ? -22.196 -15.434 4.556 1.00 63.75 167 THR A N 1
ATOM 1316 C CA . THR A 1 167 ? -23.403 -15.630 3.718 1.00 63.75 167 THR A CA 1
ATOM 1317 C C . THR A 1 167 ? -23.157 -15.209 2.282 1.00 63.75 167 THR A C 1
ATOM 1319 O O . THR A 1 167 ? -23.597 -15.942 1.374 1.00 63.75 167 THR A O 1
#

Sequence (167 aa):
MWFMCPHGMLRAMEPELVFTVVNLLPMPIWLTWLLAPRSKLARLFADALWPWVFLAAIYVTLIAVTFTGPSPGGSFSSLAGVMALFDSEWGTLAGWVHYLCFDLFVARWIMREAPDAGYRLAPILVATLMLGPLGLLLFVGARRWLVPTDRSQMSPAARAQRRARDT

Organism: NCBI:txid215803

Foldseek 3Di:
DDDDDDPPDDDPCDLVNVLVVLVVLCVVLLCCCQVPLLDPVVVVLLPDDVSLVVLVVVLVVLVVCLVVDPQPQQDPPDPVNVVSLCVDSSSVSSVVSVLSSQLSVLVSVLSVLQSPLRNVLNVLNVCSNVPVVSSNVVCVVCVPVRHPPDPVPDDPVRVVVVVVVVD

Secondary structure (DSSP, 8-state):
--------S-----HHHHHHHHHHTTHHHHHHHHH-TTSHHHHHHHH--HHHHHHHHHHHHHHHHHHHTT-TT--SSSHHHHHHHHTSHHHHHHHHHHHHHHHHHHHHHHHHH-TTTGGGGHHHHHHHHH-HHHHHHHHHHHHHHHS--STTTS-HHHHHHHHHHH-

Radius of gyration: 20.47 Å; chains: 1; bounding box: 44×57×55 Å

InterPro domains:
  IPR025461 ABA DEFICIENT 4-like [PF14108] (18-139)

pLDDT: mean 87.19, std 15.01, range [39.97, 98.31]